Protein AF-A0A3D0XQT3-F1 (afdb_monomer_lite)

Secondary structure (DSSP, 8-state):
------S----TTPPPP--HHHHHHHTT--HHHHHHHHHHS-HHHHHHHHHHHHHHHHHHHHHHHHHHHHHHHHHHHHHHH-

Sequence (82 aa):
MATLQPTYRLLIGVPGRSNAFAISRRLGMEESVVKYAESLVSNENSRFENVVGQLEESRRALEDEREDARRSQAEARRVLED

Radius of gyration: 20.81 Å; chains: 1; bounding box: 46×46×52 Å

pLDDT: mean 86.91, std 9.38, range [49.22, 98.06]

Foldseek 3Di:
DDDPDDPDDDDPPQDDADCPLVVCVVVPNDPVVSVVVVVVDDPVSVVVSVVSVVVVVVVVVVVVVVVVVVVVVVVVVVVVVD

Structure (mmCIF, N/CA/C/O backbone):
data_AF-A0A3D0XQT3-F1
#
_entry.id   AF-A0A3D0XQT3-F1
#
loop_
_atom_site.group_PDB
_atom_site.id
_atom_site.type_symbol
_atom_site.label_atom_id
_atom_site.label_alt_id
_atom_site.label_comp_id
_atom_site.label_asym_id
_atom_site.label_entity_id
_atom_site.label_seq_id
_atom_site.pdbx_PDB_ins_code
_atom_site.Cartn_x
_atom_site.Cartn_y
_atom_site.Cartn_z
_atom_site.occupancy
_atom_site.B_iso_or_equiv
_atom_site.auth_seq_id
_atom_site.auth_comp_id
_atom_site.auth_asym_id
_atom_site.auth_atom_id
_atom_site.pdbx_PDB_model_num
ATOM 1 N N . MET A 1 1 ? 9.056 -35.340 1.452 1.00 49.22 1 MET A N 1
ATOM 2 C CA . MET A 1 1 ? 8.585 -34.376 2.468 1.00 49.22 1 MET A CA 1
ATOM 3 C C . MET A 1 1 ? 8.559 -33.004 1.822 1.00 49.22 1 MET A C 1
ATOM 5 O O . MET A 1 1 ? 9.601 -32.575 1.348 1.00 49.22 1 MET A O 1
ATOM 9 N N . ALA A 1 2 ? 7.392 -32.368 1.718 1.00 65.25 2 ALA A N 1
ATOM 10 C CA . ALA A 1 2 ? 7.309 -30.988 1.246 1.00 65.25 2 ALA A CA 1
ATOM 11 C C . ALA A 1 2 ? 7.813 -30.078 2.372 1.00 65.25 2 ALA A C 1
ATOM 13 O O . ALA A 1 2 ? 7.266 -30.099 3.475 1.00 65.25 2 ALA A O 1
ATOM 14 N N . THR A 1 3 ? 8.901 -29.353 2.136 1.00 71.81 3 THR A N 1
ATOM 15 C CA . THR A 1 3 ? 9.409 -28.368 3.088 1.00 71.81 3 THR A CA 1
ATOM 16 C C . THR A 1 3 ? 8.435 -27.192 3.136 1.00 71.81 3 THR A C 1
ATOM 18 O O . THR A 1 3 ? 8.000 -26.692 2.100 1.00 71.81 3 THR A O 1
ATOM 21 N N . LEU A 1 4 ? 8.058 -26.754 4.340 1.00 78.88 4 LEU A N 1
ATOM 22 C CA . LEU A 1 4 ? 7.279 -25.531 4.523 1.00 78.88 4 LEU A CA 1
ATOM 23 C C . LEU A 1 4 ? 8.174 -24.344 4.155 1.00 78.88 4 LEU A C 1
ATOM 25 O O . LEU A 1 4 ? 8.967 -23.872 4.968 1.00 78.88 4 LEU A O 1
ATOM 29 N N . GLN A 1 5 ? 8.093 -23.910 2.902 1.00 80.88 5 GLN A N 1
ATOM 30 C CA . GLN A 1 5 ? 8.782 -22.720 2.427 1.00 80.88 5 GLN A CA 1
ATOM 31 C C . GLN A 1 5 ? 7.915 -21.485 2.720 1.00 80.88 5 GLN A C 1
ATOM 33 O O . GLN A 1 5 ? 6.693 -21.550 2.552 1.00 80.88 5 GLN A O 1
ATOM 38 N N . PRO A 1 6 ? 8.502 -20.353 3.150 1.00 83.00 6 PRO A N 1
ATOM 39 C CA . PRO A 1 6 ? 7.745 -19.125 3.350 1.00 83.00 6 PRO A CA 1
ATOM 40 C C . PRO A 1 6 ? 7.045 -18.710 2.054 1.00 83.00 6 PRO A C 1
ATOM 42 O O . PRO A 1 6 ? 7.682 -18.575 1.011 1.00 83.00 6 PRO A O 1
ATOM 45 N N . THR A 1 7 ? 5.739 -18.456 2.122 1.00 86.69 7 THR A N 1
ATOM 46 C CA . THR A 1 7 ? 4.962 -17.896 1.001 1.00 86.69 7 THR A CA 1
ATOM 47 C C . THR A 1 7 ? 5.014 -16.367 0.967 1.00 86.69 7 THR A C 1
ATOM 49 O O . THR A 1 7 ? 4.272 -15.736 0.219 1.00 86.69 7 THR A O 1
ATOM 52 N N . TYR A 1 8 ? 5.846 -15.755 1.812 1.00 84.56 8 TYR A N 1
ATOM 53 C CA . TYR A 1 8 ? 5.996 -14.311 1.938 1.00 84.56 8 TYR A CA 1
ATOM 54 C C . TYR A 1 8 ? 7.424 -13.876 1.600 1.00 84.56 8 TYR A C 1
ATOM 56 O O . TYR A 1 8 ? 8.382 -14.633 1.754 1.00 84.56 8 TYR A O 1
ATOM 64 N N . ARG A 1 9 ? 7.559 -12.624 1.157 1.00 81.94 9 ARG A N 1
ATOM 65 C CA . ARG A 1 9 ? 8.841 -11.972 0.874 1.00 81.94 9 ARG A CA 1
ATOM 66 C C . ARG A 1 9 ? 9.031 -10.809 1.844 1.00 81.94 9 ARG A C 1
ATOM 68 O O . ARG A 1 9 ? 8.149 -9.963 1.954 1.00 81.94 9 ARG A O 1
ATOM 75 N N . LEU A 1 10 ? 10.170 -10.768 2.533 1.00 83.56 10 LEU A N 1
ATOM 76 C CA . LEU A 1 10 ? 10.546 -9.633 3.376 1.00 83.56 10 LEU A CA 1
ATOM 77 C C . LEU A 1 10 ? 11.150 -8.529 2.504 1.00 83.56 10 LEU A C 1
ATOM 79 O O . LEU A 1 10 ? 12.093 -8.780 1.756 1.00 83.56 10 LEU A O 1
ATOM 83 N N . LEU A 1 11 ? 10.614 -7.317 2.620 1.00 82.00 11 LEU A N 1
ATOM 84 C CA . LEU A 1 11 ? 11.131 -6.126 1.951 1.00 82.00 11 LEU A CA 1
ATOM 85 C C . LEU A 1 11 ? 11.723 -5.198 3.014 1.00 82.00 11 LEU A C 1
ATOM 87 O O . LEU A 1 11 ? 11.001 -4.679 3.860 1.00 82.00 11 LEU A O 1
ATOM 91 N N . ILE A 1 12 ? 13.044 -5.022 3.001 1.00 83.75 12 ILE A N 1
ATOM 92 C CA . ILE A 1 12 ? 13.747 -4.166 3.965 1.00 83.75 12 ILE A CA 1
ATOM 93 C C . ILE A 1 12 ? 13.718 -2.717 3.467 1.00 83.75 12 ILE A C 1
ATOM 95 O O . ILE A 1 12 ? 13.974 -2.456 2.294 1.00 83.75 12 ILE A O 1
ATOM 99 N N . GLY A 1 13 ? 13.419 -1.778 4.369 1.00 78.88 13 GLY A N 1
ATOM 100 C CA . GLY A 1 13 ? 13.366 -0.343 4.065 1.00 78.88 13 GLY A CA 1
ATOM 101 C C . GLY A 1 13 ? 12.057 0.125 3.422 1.00 78.88 13 GLY A C 1
ATOM 102 O O . GLY A 1 13 ? 11.958 1.287 3.043 1.00 78.88 13 GLY A O 1
ATOM 103 N N . VAL A 1 14 ? 11.065 -0.761 3.307 1.00 75.25 14 VAL A N 1
ATOM 104 C CA . VAL A 1 14 ? 9.697 -0.427 2.900 1.00 75.25 14 VAL A CA 1
ATOM 105 C C . VAL A 1 14 ? 8.837 -0.264 4.159 1.00 75.25 14 VAL A C 1
ATOM 107 O O . VAL A 1 14 ? 8.749 -1.216 4.943 1.00 75.25 14 VAL A O 1
ATOM 110 N N . PRO A 1 15 ? 8.212 0.904 4.394 1.00 75.6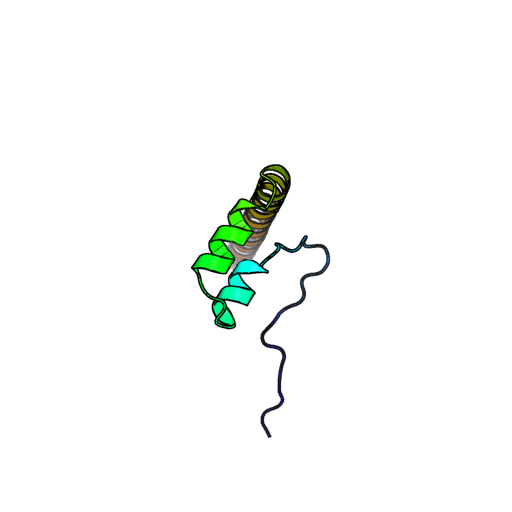9 15 PRO A N 1
ATOM 111 C CA . PRO A 1 15 ? 7.246 1.059 5.475 1.00 75.69 15 PRO A CA 1
ATOM 112 C C . PRO A 1 15 ? 6.049 0.121 5.259 1.00 75.69 15 PRO A C 1
ATOM 114 O O . PRO A 1 15 ? 5.469 0.043 4.176 1.00 75.69 15 PRO A O 1
ATOM 117 N N . GLY A 1 16 ? 5.698 -0.638 6.297 1.00 74.50 16 GLY A N 1
ATOM 118 C CA . GLY A 1 16 ? 4.557 -1.550 6.259 1.00 74.50 16 GLY A CA 1
ATOM 119 C C . GLY A 1 16 ? 3.231 -0.804 6.394 1.00 74.50 16 GLY A C 1
ATOM 120 O O . GLY A 1 16 ? 3.169 0.218 7.067 1.00 74.50 16 GLY A O 1
ATOM 121 N N . ARG A 1 17 ? 2.165 -1.355 5.799 1.00 75.50 17 ARG A N 1
ATOM 122 C CA . ARG A 1 17 ? 0.785 -0.918 6.060 1.00 75.50 17 ARG A CA 1
ATOM 123 C C . ARG A 1 17 ? 0.135 -1.775 7.138 1.00 75.50 17 ARG A C 1
ATOM 125 O O . ARG A 1 17 ? 0.301 -3.002 7.137 1.00 75.50 17 ARG A O 1
ATOM 132 N N . SER A 1 18 ? -0.637 -1.151 8.023 1.00 82.12 18 SER A N 1
ATOM 133 C CA . SER A 1 18 ? -1.374 -1.879 9.062 1.00 82.12 18 SER A CA 1
ATOM 134 C C . SER A 1 18 ? -2.561 -2.651 8.469 1.00 82.12 18 SER A C 1
ATOM 136 O O . SER A 1 18 ? -3.556 -2.073 8.045 1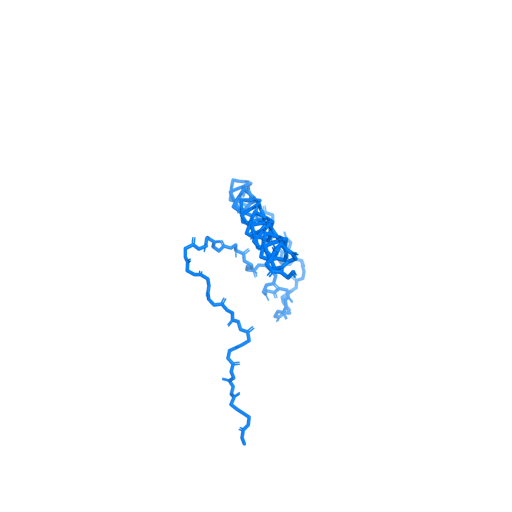.00 82.12 18 SER A O 1
ATOM 138 N N . ASN A 1 19 ? -2.478 -3.985 8.458 1.00 85.44 19 ASN A N 1
ATOM 139 C CA . ASN A 1 19 ? -3.519 -4.875 7.918 1.00 85.44 19 ASN A CA 1
ATOM 140 C C . ASN A 1 19 ? -4.398 -5.530 9.001 1.00 85.44 19 ASN A C 1
ATOM 142 O O . ASN A 1 19 ? -5.071 -6.525 8.727 1.00 85.44 19 ASN A O 1
ATOM 146 N N . ALA A 1 20 ? -4.394 -5.008 10.232 1.00 89.69 20 ALA A N 1
ATOM 147 C CA . ALA A 1 20 ? -5.031 -5.649 11.385 1.00 89.69 20 ALA A CA 1
ATOM 148 C C . ALA A 1 20 ? -6.503 -6.028 11.132 1.00 89.69 20 ALA A C 1
ATOM 150 O O . ALA A 1 20 ? -6.883 -7.175 11.350 1.00 89.69 20 ALA A O 1
ATOM 151 N N . PHE A 1 21 ? -7.312 -5.122 10.571 1.00 92.00 21 PHE A N 1
ATOM 152 C CA . PHE A 1 21 ? -8.725 -5.398 10.281 1.00 92.00 21 PHE A CA 1
ATOM 153 C C . PHE A 1 21 ? -8.934 -6.473 9.209 1.00 92.00 21 PHE A C 1
ATOM 155 O O . PHE A 1 21 ? -9.809 -7.325 9.349 1.00 92.00 21 PHE A O 1
ATOM 162 N N . ALA A 1 22 ? -8.109 -6.487 8.158 1.00 90.62 22 ALA A N 1
ATOM 163 C CA . ALA A 1 22 ? -8.179 -7.518 7.123 1.00 90.62 22 ALA A CA 1
ATOM 164 C C . ALA A 1 22 ? -7.820 -8.906 7.679 1.00 90.62 22 ALA A C 1
ATOM 166 O O . ALA A 1 22 ? -8.460 -9.898 7.328 1.00 90.62 22 ALA A O 1
ATOM 167 N N . ILE A 1 23 ? -6.830 -8.968 8.577 1.00 93.19 23 ILE A N 1
ATOM 168 C CA . ILE A 1 23 ? -6.444 -10.199 9.275 1.00 93.19 23 ILE A CA 1
ATOM 169 C C . ILE A 1 23 ? -7.582 -10.661 10.189 1.00 93.19 23 ILE A C 1
ATOM 171 O O . ILE A 1 23 ? -7.987 -11.817 10.096 1.00 93.19 23 ILE A O 1
ATOM 175 N N . SER A 1 24 ? -8.147 -9.767 11.004 1.00 95.94 24 SER A N 1
ATOM 176 C CA . SER A 1 24 ? -9.268 -10.089 11.896 1.00 95.94 24 SER A CA 1
ATOM 177 C C . SER A 1 24 ? -10.476 -10.640 11.136 1.00 95.94 24 SER A C 1
ATOM 179 O O . SER A 1 24 ? -11.008 -11.679 11.524 1.00 95.94 24 SER A O 1
ATOM 181 N N . ARG A 1 25 ? -10.858 -10.019 10.007 1.00 95.88 25 ARG A N 1
ATOM 182 C CA . ARG A 1 25 ? -11.920 -10.539 9.122 1.00 95.88 25 ARG A CA 1
ATOM 183 C C . ARG A 1 25 ? -11.594 -11.940 8.608 1.00 95.88 25 ARG A C 1
ATOM 185 O O . ARG A 1 25 ? -12.424 -12.839 8.692 1.00 95.88 25 ARG A O 1
ATOM 192 N N . ARG A 1 26 ? -10.367 -12.155 8.123 1.00 95.56 26 ARG A N 1
ATOM 193 C CA . ARG A 1 26 ? -9.921 -13.464 7.616 1.00 95.56 26 ARG A CA 1
ATOM 194 C C . ARG A 1 26 ? -9.925 -14.552 8.694 1.00 95.56 26 ARG A C 1
ATOM 196 O O . ARG A 1 26 ? -10.134 -15.716 8.368 1.00 95.56 26 ARG A O 1
ATOM 203 N N . LEU A 1 27 ? -9.688 -14.183 9.950 1.00 96.88 27 LEU A N 1
ATOM 204 C CA . LEU A 1 27 ? -9.730 -15.089 11.099 1.00 96.88 27 LEU A CA 1
ATOM 205 C C . LEU A 1 27 ? -11.154 -15.339 11.631 1.00 96.88 27 LEU A C 1
ATOM 207 O O . LEU A 1 27 ? -11.310 -16.107 12.575 1.00 96.88 27 LEU A O 1
ATOM 211 N N . GLY A 1 28 ? -12.182 -14.736 11.024 1.00 96.69 28 GLY A N 1
ATOM 212 C CA . GLY A 1 28 ? -13.585 -14.973 11.368 1.00 96.69 28 GLY A CA 1
ATOM 213 C C . GLY A 1 28 ? -14.160 -14.017 12.412 1.00 96.69 28 GLY A C 1
ATOM 214 O O . GLY A 1 28 ? -15.187 -14.326 13.010 1.00 96.69 28 GLY A O 1
ATOM 215 N N . MET A 1 29 ? -13.524 -12.866 12.651 1.00 96.75 29 MET A N 1
ATOM 216 C CA . MET A 1 29 ? -14.111 -11.828 13.500 1.00 96.75 29 MET A CA 1
ATOM 217 C C . MET A 1 29 ? -15.392 -11.274 12.867 1.00 96.75 29 MET A C 1
ATOM 219 O O . MET A 1 29 ? -15.443 -11.035 11.661 1.00 96.75 29 MET A O 1
ATOM 223 N N . GLU A 1 30 ? -16.414 -11.052 13.693 1.00 98.06 30 GLU A N 1
ATOM 224 C CA . GLU A 1 30 ? -17.698 -10.523 13.242 1.00 98.06 30 GLU A CA 1
ATOM 225 C C . GLU A 1 30 ? -17.543 -9.132 12.607 1.00 98.06 30 GLU A C 1
ATOM 227 O O . GLU A 1 30 ? -16.904 -8.238 13.166 1.00 98.06 30 GLU A O 1
ATOM 232 N N . GLU A 1 31 ? -18.168 -8.934 11.445 1.00 96.44 31 GLU A N 1
ATOM 233 C CA . GLU A 1 31 ? -18.052 -7.696 10.666 1.00 96.44 31 GLU A CA 1
ATOM 234 C C . GLU A 1 31 ? -18.534 -6.459 11.444 1.00 96.44 31 GLU A C 1
ATOM 236 O O . GLU A 1 31 ? -17.988 -5.370 11.285 1.00 96.44 31 GLU A O 1
ATOM 241 N N . SER A 1 32 ? -19.533 -6.618 12.317 1.00 97.00 32 SER A N 1
ATOM 242 C CA . SER A 1 32 ? -20.051 -5.540 13.170 1.00 97.00 32 SER A CA 1
ATOM 243 C C . SER A 1 32 ? -18.985 -5.019 14.145 1.00 97.00 32 SER A C 1
ATOM 245 O O . SER A 1 32 ? -18.810 -3.807 14.283 1.00 97.00 32 SER A O 1
ATOM 247 N N . VAL A 1 33 ? -18.218 -5.928 14.757 1.00 96.12 33 VAL A N 1
ATOM 248 C CA . VAL A 1 33 ? -17.113 -5.620 15.674 1.00 96.12 33 VAL A CA 1
ATOM 249 C C . VAL A 1 33 ? -15.987 -4.921 14.925 1.00 96.12 33 VAL A C 1
ATOM 251 O O . VAL A 1 33 ? -15.469 -3.910 15.400 1.00 96.12 33 VAL A O 1
ATOM 254 N N . VAL A 1 34 ? -15.638 -5.420 13.735 1.00 94.81 34 VAL A N 1
ATOM 255 C CA . VAL A 1 34 ? -14.595 -4.812 12.899 1.00 94.81 34 VAL A CA 1
ATOM 256 C C . VAL A 1 34 ? -14.981 -3.389 12.499 1.00 94.81 34 VAL A C 1
ATOM 258 O O . VAL A 1 34 ? -14.182 -2.477 12.696 1.00 94.81 34 VAL A O 1
ATOM 261 N N . LYS A 1 35 ? -16.214 -3.167 12.030 1.00 92.94 35 LYS A N 1
ATOM 262 C CA . LYS A 1 35 ? -16.705 -1.829 11.657 1.00 92.94 35 LYS A CA 1
ATOM 263 C C . LYS A 1 35 ? -16.756 -0.864 12.834 1.00 92.94 35 LYS A C 1
ATOM 265 O O . LYS A 1 35 ? -16.409 0.307 12.687 1.00 92.94 35 LYS A O 1
ATOM 270 N N . TYR A 1 36 ? -17.176 -1.341 14.004 1.00 94.06 36 TYR A N 1
ATOM 271 C CA . TYR A 1 36 ? -17.151 -0.522 15.210 1.00 94.06 36 TYR A CA 1
ATOM 272 C C . TYR A 1 36 ? -15.717 -0.110 15.555 1.00 94.06 36 TYR A C 1
ATOM 274 O O . TYR A 1 36 ? -15.455 1.072 15.758 1.00 94.06 36 TYR A O 1
ATOM 282 N N . ALA A 1 37 ? -14.769 -1.048 15.530 1.00 91.75 37 ALA A N 1
ATOM 283 C CA . ALA A 1 37 ? -13.366 -0.748 15.786 1.00 91.75 37 ALA A CA 1
ATOM 284 C C . ALA A 1 37 ? -12.762 0.202 14.736 1.00 91.75 37 ALA A C 1
ATOM 286 O O . ALA A 1 37 ? -12.031 1.116 15.108 1.00 91.75 37 ALA A O 1
ATOM 287 N N . GLU A 1 38 ? -13.103 0.047 13.452 1.00 88.88 38 GLU A N 1
ATOM 288 C CA . GLU A 1 38 ? -12.710 0.980 12.384 1.00 88.88 38 GLU A CA 1
ATOM 289 C C . GLU A 1 38 ? -13.193 2.410 12.675 1.00 88.88 38 GLU A C 1
ATOM 291 O O . GLU A 1 38 ? -12.442 3.359 12.463 1.00 88.88 38 GLU A O 1
ATOM 296 N N . SER A 1 39 ? -14.398 2.575 13.237 1.00 88.81 39 SER A N 1
ATOM 297 C CA . SER A 1 39 ? -14.930 3.897 13.606 1.00 88.81 39 SER A CA 1
ATOM 298 C C . SER A 1 39 ? -14.193 4.575 14.771 1.00 88.81 39 SER A C 1
ATOM 300 O O . SER A 1 39 ? -14.277 5.793 14.923 1.00 88.81 39 SER A O 1
ATOM 302 N N . LEU A 1 40 ? -13.465 3.802 15.583 1.00 89.25 40 LEU A N 1
ATOM 303 C CA . LEU A 1 40 ? -12.689 4.307 16.720 1.00 89.25 40 LEU A CA 1
ATOM 304 C C . LEU A 1 40 ? -11.278 4.760 16.321 1.00 89.25 40 LEU A C 1
ATOM 306 O O . LEU A 1 40 ? -10.597 5.415 17.112 1.00 89.25 40 LEU A O 1
ATOM 310 N N . VAL A 1 41 ? -10.810 4.405 15.122 1.00 85.31 41 VAL A N 1
ATOM 311 C CA . VAL A 1 41 ? -9.475 4.786 14.648 1.00 85.31 41 VAL A CA 1
ATOM 312 C C . VAL A 1 41 ? -9.484 6.247 14.198 1.00 85.31 41 VAL A C 1
ATOM 314 O O . VAL A 1 41 ? -10.370 6.689 13.470 1.00 85.31 41 VAL A O 1
ATOM 317 N N . SER A 1 42 ? -8.478 7.017 14.625 1.00 75.75 42 SER A N 1
ATOM 318 C CA . SER A 1 42 ? -8.366 8.433 14.272 1.00 75.75 42 SER A CA 1
ATOM 319 C C . SER A 1 42 ? -8.182 8.633 12.760 1.00 75.75 42 SER A C 1
ATOM 321 O O . SER A 1 42 ? -7.451 7.903 12.086 1.00 75.75 42 SER A O 1
ATOM 323 N N . ASN A 1 43 ? -8.795 9.694 12.227 1.00 74.62 43 ASN A N 1
ATOM 324 C CA . ASN A 1 43 ? -8.615 10.112 10.830 1.00 74.62 43 ASN A CA 1
ATOM 325 C C . ASN A 1 43 ? -7.163 10.498 10.488 1.00 74.62 43 ASN A C 1
ATOM 327 O O . ASN A 1 43 ? -6.791 10.551 9.319 1.00 74.62 43 ASN A O 1
ATOM 331 N N . GLU A 1 44 ? -6.341 10.806 11.489 1.00 73.50 44 GLU A N 1
ATOM 332 C CA . GLU A 1 44 ? -4.933 11.143 11.289 1.00 73.50 44 GLU A CA 1
ATOM 333 C C . GLU A 1 44 ? -4.102 9.901 10.947 1.00 73.50 44 GLU A C 1
ATOM 335 O O . GLU A 1 44 ? -3.362 9.912 9.961 1.00 73.50 44 GLU A O 1
ATOM 340 N N . ASN A 1 45 ? -4.314 8.793 11.668 1.00 75.56 45 ASN A N 1
ATOM 341 C CA . ASN A 1 45 ? -3.658 7.523 11.362 1.00 75.56 45 ASN A CA 1
ATOM 342 C C . ASN A 1 45 ? -4.045 7.017 9.968 1.00 75.56 45 ASN A C 1
ATOM 344 O O . ASN A 1 45 ? -3.181 6.573 9.214 1.00 75.56 45 ASN A O 1
ATOM 348 N N . SER A 1 46 ? -5.323 7.123 9.587 1.00 77.38 46 SER A N 1
ATOM 349 C CA . SER A 1 46 ? -5.769 6.676 8.261 1.00 77.38 46 SER A CA 1
ATOM 350 C C . SER A 1 46 ? -5.167 7.512 7.126 1.00 77.38 46 SER A C 1
ATOM 352 O O . SER A 1 46 ? -4.797 6.967 6.086 1.00 77.38 46 SER A O 1
ATOM 354 N N . ARG A 1 47 ? -5.005 8.829 7.316 1.00 81.12 47 ARG A N 1
ATOM 355 C CA . ARG A 1 47 ? -4.325 9.700 6.342 1.00 81.12 47 ARG A CA 1
ATOM 356 C C . ARG A 1 47 ? -2.854 9.346 6.181 1.00 81.12 47 ARG A C 1
ATOM 358 O O . ARG A 1 47 ? -2.388 9.279 5.046 1.00 81.12 47 ARG A O 1
ATOM 365 N N . PHE A 1 48 ? -2.142 9.104 7.279 1.00 82.44 48 PHE A N 1
ATOM 366 C CA . PHE A 1 48 ? -0.734 8.717 7.223 1.00 82.44 48 PHE A CA 1
ATOM 367 C C . PHE A 1 48 ? -0.5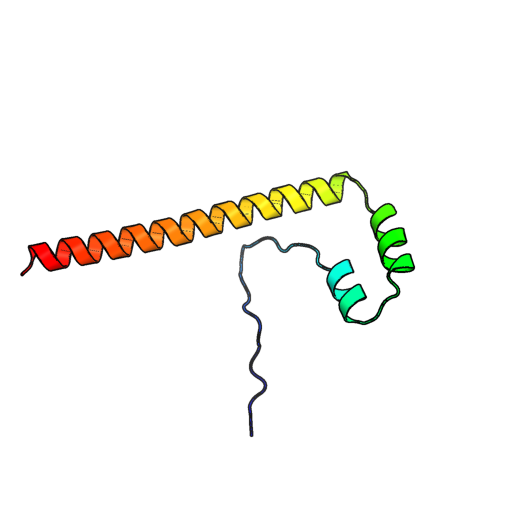39 7.405 6.448 1.00 82.44 48 PHE A C 1
ATOM 369 O O . PHE A 1 48 ? 0.251 7.359 5.506 1.00 82.44 48 PHE A O 1
ATOM 376 N N . GLU A 1 49 ? -1.325 6.373 6.768 1.00 82.62 49 GLU A N 1
ATOM 377 C CA . GLU A 1 49 ? -1.289 5.082 6.065 1.00 82.62 49 GLU A CA 1
ATOM 378 C C . GLU A 1 49 ? -1.595 5.222 4.564 1.00 82.62 49 GLU A C 1
ATOM 380 O O . GLU A 1 49 ? -0.961 4.567 3.734 1.00 82.62 49 GLU A O 1
ATOM 385 N N . ASN A 1 50 ? -2.529 6.107 4.193 1.00 84.56 50 ASN A N 1
ATOM 386 C CA . ASN A 1 50 ? -2.837 6.388 2.789 1.00 84.56 50 ASN A CA 1
ATOM 387 C C . ASN A 1 50 ? -1.659 7.039 2.053 1.00 84.56 50 ASN A C 1
ATOM 389 O O . ASN A 1 50 ? -1.326 6.607 0.951 1.00 84.56 50 ASN A O 1
ATOM 393 N N . VAL A 1 51 ? -1.003 8.036 2.657 1.00 87.19 51 VAL A N 1
ATOM 394 C CA . VAL A 1 51 ? 0.170 8.698 2.056 1.00 87.19 51 VAL A CA 1
ATOM 395 C C . VAL A 1 51 ? 1.317 7.704 1.870 1.00 87.19 51 VAL A C 1
ATOM 397 O O . VAL A 1 51 ? 1.924 7.656 0.800 1.00 87.19 51 VAL A O 1
ATOM 400 N N . VAL A 1 52 ? 1.579 6.864 2.875 1.00 86.06 52 VAL A N 1
ATOM 401 C CA . VAL A 1 52 ? 2.581 5.792 2.778 1.00 86.06 52 VAL A CA 1
ATOM 402 C C . VAL A 1 52 ? 2.223 4.812 1.656 1.00 86.06 52 VAL A C 1
ATOM 404 O O . VAL A 1 52 ? 3.085 4.445 0.860 1.00 86.06 52 VAL A O 1
ATOM 407 N N . GLY A 1 53 ? 0.947 4.428 1.547 1.00 85.12 53 GLY A N 1
ATOM 408 C CA . GLY A 1 53 ? 0.461 3.553 0.481 1.00 85.12 53 GLY A CA 1
ATOM 409 C C . GLY A 1 53 ? 0.684 4.124 -0.922 1.00 85.12 53 GLY A C 1
ATOM 410 O O . GLY A 1 53 ? 1.183 3.410 -1.790 1.00 85.12 53 GLY A O 1
ATOM 411 N N . GLN A 1 54 ? 0.374 5.405 -1.127 1.00 88.38 54 GLN A N 1
ATOM 412 C CA . GLN A 1 54 ? 0.587 6.085 -2.410 1.00 88.38 54 GLN A CA 1
ATOM 413 C C . GLN A 1 54 ? 2.072 6.200 -2.771 1.00 88.38 54 GLN A C 1
ATOM 415 O O . GLN A 1 54 ? 2.444 6.036 -3.933 1.00 88.38 54 GLN A O 1
ATOM 420 N N . LEU A 1 55 ? 2.935 6.458 -1.783 1.00 87.88 55 LEU A N 1
ATOM 421 C CA . LEU A 1 55 ? 4.376 6.534 -2.008 1.00 87.88 55 LEU A CA 1
ATOM 422 C C . LEU A 1 55 ? 4.950 5.182 -2.452 1.00 87.88 55 LEU A C 1
ATOM 424 O O . LEU A 1 55 ? 5.751 5.130 -3.383 1.00 87.88 55 LEU A O 1
ATOM 428 N N . GLU A 1 56 ? 4.512 4.092 -1.821 1.00 85.12 56 GLU A N 1
ATOM 429 C CA . GLU A 1 56 ? 4.912 2.733 -2.198 1.00 85.12 56 GLU A CA 1
ATOM 430 C C . GLU A 1 56 ? 4.422 2.339 -3.596 1.00 85.12 56 GLU A C 1
ATOM 432 O O . GLU A 1 56 ? 5.165 1.718 -4.356 1.00 85.12 56 GLU A O 1
ATOM 437 N N . GLU A 1 57 ? 3.196 2.713 -3.961 1.00 87.75 57 GLU A N 1
ATOM 438 C CA . GLU A 1 57 ? 2.660 2.482 -5.307 1.00 87.75 57 GLU A CA 1
ATOM 439 C C . GLU A 1 57 ? 3.469 3.237 -6.370 1.00 87.75 57 GLU A C 1
ATOM 441 O O . GLU A 1 57 ? 3.906 2.641 -7.354 1.00 87.75 57 GLU A O 1
ATOM 446 N N . SER A 1 58 ? 3.759 4.517 -6.118 1.00 90.88 58 SER A N 1
ATOM 447 C CA . SER A 1 58 ? 4.599 5.342 -6.992 1.00 90.88 58 SER A CA 1
ATOM 448 C C . SER A 1 58 ? 6.011 4.769 -7.139 1.00 90.88 58 SER A C 1
ATOM 450 O O . SER A 1 58 ? 6.526 4.635 -8.249 1.00 90.88 58 SER A O 1
ATOM 452 N N . ARG A 1 59 ? 6.626 4.342 -6.028 1.00 88.69 59 ARG A N 1
ATOM 453 C CA . ARG A 1 59 ? 7.941 3.696 -6.047 1.00 88.69 59 ARG A CA 1
ATOM 454 C C . ARG A 1 59 ? 7.949 2.442 -6.923 1.00 88.69 59 ARG A C 1
ATOM 456 O O . ARG A 1 59 ? 8.884 2.273 -7.701 1.00 88.69 59 ARG A O 1
ATOM 463 N N . ARG A 1 60 ? 6.947 1.567 -6.791 1.00 88.69 60 ARG A N 1
ATOM 464 C CA . ARG A 1 60 ? 6.859 0.337 -7.597 1.00 88.69 60 ARG A CA 1
ATOM 465 C C . ARG A 1 60 ? 6.707 0.646 -9.079 1.00 88.69 60 ARG A C 1
ATOM 467 O O . ARG A 1 60 ? 7.447 0.084 -9.873 1.00 88.69 60 ARG A O 1
ATOM 474 N N . ALA A 1 61 ? 5.831 1.588 -9.428 1.00 93.31 61 ALA A N 1
ATOM 475 C CA . ALA A 1 61 ? 5.656 2.013 -10.814 1.00 93.31 61 ALA A CA 1
ATOM 476 C C . ALA A 1 61 ? 6.972 2.525 -11.429 1.00 93.31 61 ALA A C 1
ATOM 478 O O . ALA A 1 61 ? 7.312 2.161 -12.551 1.00 93.31 61 ALA A O 1
ATOM 479 N N . LEU A 1 62 ? 7.752 3.304 -10.670 1.00 94.31 62 LEU A N 1
ATOM 480 C CA . LEU A 1 62 ? 9.072 3.775 -11.103 1.00 94.31 62 LEU A CA 1
ATOM 481 C C . LEU A 1 62 ? 10.102 2.644 -11.232 1.00 94.31 62 LEU A C 1
ATOM 483 O O . LEU A 1 62 ? 10.960 2.687 -12.115 1.00 94.31 62 LEU A O 1
ATOM 487 N N . GLU A 1 63 ? 10.072 1.654 -10.337 1.00 92.81 63 GLU A N 1
ATOM 488 C CA . GLU A 1 63 ? 10.949 0.482 -10.429 1.00 92.81 63 GLU A CA 1
ATOM 489 C C . GLU A 1 63 ? 10.640 -0.341 -11.691 1.00 92.81 63 GLU A C 1
ATOM 491 O O . GLU A 1 63 ? 11.583 -0.681 -12.415 1.00 92.81 63 GLU A O 1
ATOM 496 N N . ASP A 1 64 ? 9.356 -0.563 -11.991 1.00 94.81 64 ASP A N 1
ATOM 497 C CA . ASP A 1 64 ? 8.884 -1.275 -13.185 1.00 94.81 64 ASP A CA 1
ATOM 498 C C . ASP A 1 64 ? 9.265 -0.523 -14.473 1.00 94.81 64 ASP A C 1
ATOM 500 O O . ASP A 1 64 ? 9.894 -1.091 -15.368 1.00 94.81 64 ASP A O 1
ATOM 504 N N . GLU A 1 65 ? 8.997 0.785 -14.540 1.00 96.50 65 GLU A N 1
ATOM 505 C CA . GLU A 1 65 ? 9.352 1.620 -15.698 1.00 96.50 65 GLU A CA 1
ATOM 506 C C . GLU A 1 65 ? 10.869 1.626 -15.951 1.00 96.50 65 GLU A C 1
ATOM 508 O O . GLU A 1 65 ? 11.341 1.562 -17.091 1.00 96.50 65 GLU A O 1
ATOM 513 N N . ARG A 1 66 ? 11.671 1.654 -14.881 1.00 96.25 66 ARG A N 1
ATOM 514 C CA . ARG A 1 66 ? 13.131 1.595 -14.999 1.00 96.25 66 ARG A CA 1
ATOM 515 C C . ARG A 1 66 ? 13.606 0.233 -15.502 1.00 96.25 66 ARG A C 1
ATOM 517 O O . ARG A 1 66 ? 14.625 0.171 -16.195 1.00 96.25 66 ARG A O 1
ATOM 524 N N . GLU A 1 67 ? 12.936 -0.852 -15.127 1.00 96.38 67 GLU A N 1
ATOM 525 C CA . GLU A 1 67 ? 13.230 -2.182 -15.661 1.00 96.38 67 GLU A CA 1
ATOM 526 C C . GLU A 1 67 ? 12.890 -2.262 -17.154 1.00 96.38 67 GLU A C 1
ATOM 528 O O . GLU A 1 67 ? 13.733 -2.695 -17.945 1.00 96.38 67 GLU A O 1
ATOM 533 N N . ASP A 1 68 ? 11.731 -1.743 -17.554 1.00 96.44 68 ASP A N 1
ATOM 534 C CA . ASP A 1 68 ? 11.311 -1.655 -18.956 1.00 96.44 68 ASP A CA 1
ATOM 535 C C . ASP A 1 68 ? 12.308 -0.869 -19.805 1.00 96.44 68 ASP A C 1
ATOM 537 O O . ASP A 1 68 ? 12.786 -1.365 -20.828 1.00 96.44 68 ASP A O 1
ATOM 541 N N . ALA A 1 69 ? 12.706 0.318 -19.343 1.00 96.00 69 ALA A N 1
ATOM 542 C CA . ALA A 1 69 ? 13.690 1.145 -20.033 1.00 96.00 69 ALA A CA 1
ATOM 543 C C . ALA A 1 69 ? 15.032 0.416 -20.220 1.00 96.00 69 ALA A C 1
ATOM 545 O O . ALA A 1 69 ? 15.647 0.501 -21.287 1.00 96.00 69 ALA A O 1
ATOM 546 N N . ARG A 1 70 ? 15.484 -0.340 -19.210 1.00 96.44 70 ARG A N 1
ATOM 547 C CA . ARG A 1 70 ? 16.716 -1.143 -19.300 1.00 96.44 70 ARG A CA 1
ATOM 548 C C . ARG A 1 70 ? 16.591 -2.272 -20.317 1.00 96.44 70 ARG A C 1
ATOM 550 O O . ARG A 1 70 ? 17.545 -2.504 -21.059 1.00 96.44 70 ARG A O 1
ATOM 557 N N . ARG A 1 71 ? 15.444 -2.958 -20.366 1.00 95.75 71 ARG A N 1
ATOM 558 C CA . ARG A 1 71 ? 15.192 -4.019 -21.356 1.00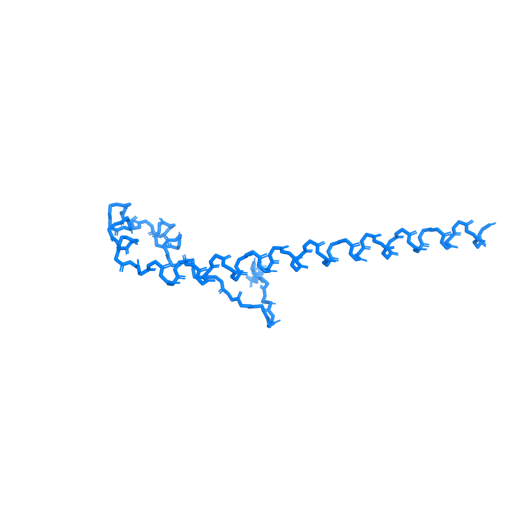 95.75 71 ARG A CA 1
ATOM 559 C C . ARG A 1 71 ? 15.220 -3.460 -22.774 1.00 95.75 71 ARG A C 1
ATOM 561 O O . ARG A 1 71 ? 15.968 -3.977 -23.600 1.00 95.75 71 ARG A O 1
ATOM 568 N N . SER A 1 72 ? 14.518 -2.355 -23.014 1.00 94.88 72 SER A N 1
ATOM 569 C CA . SER A 1 72 ? 14.487 -1.688 -24.320 1.00 94.88 72 SER A CA 1
ATOM 570 C C . SER A 1 72 ? 15.872 -1.205 -24.766 1.00 94.88 72 SER A C 1
ATOM 572 O O . SER A 1 72 ? 16.239 -1.368 -25.927 1.00 94.88 72 SER A O 1
ATOM 574 N N . GLN A 1 73 ? 16.685 -0.657 -23.853 1.00 94.75 73 GLN A N 1
ATOM 575 C CA . GLN A 1 73 ? 18.068 -0.274 -24.170 1.00 94.75 73 GLN A CA 1
ATOM 576 C C . GLN A 1 73 ? 18.946 -1.479 -24.524 1.00 94.75 73 GLN A C 1
ATOM 578 O O . GLN A 1 73 ? 19.747 -1.399 -25.456 1.00 94.75 73 GLN A O 1
ATOM 583 N N . ALA A 1 74 ? 18.811 -2.587 -23.791 1.00 94.75 74 ALA A N 1
ATOM 584 C CA . ALA A 1 74 ? 19.565 -3.803 -24.070 1.00 94.75 74 ALA A CA 1
ATOM 585 C C . ALA A 1 74 ? 19.196 -4.396 -25.438 1.00 94.75 74 ALA A C 1
ATOM 587 O O . ALA A 1 74 ? 20.085 -4.812 -26.178 1.00 94.75 74 ALA A O 1
ATOM 588 N N . GLU A 1 75 ? 17.911 -4.393 -25.793 1.00 93.81 75 GLU A N 1
ATOM 589 C CA . GLU A 1 75 ? 17.427 -4.860 -27.094 1.00 93.81 75 GLU A CA 1
ATOM 590 C C . GLU A 1 75 ? 17.914 -3.966 -28.239 1.00 93.81 75 GLU A C 1
ATOM 592 O O . GLU A 1 75 ? 18.512 -4.468 -29.189 1.00 93.81 75 GLU A O 1
ATOM 597 N N . ALA A 1 76 ? 17.764 -2.643 -28.112 1.00 92.81 76 ALA A N 1
ATOM 598 C CA . ALA A 1 76 ? 18.246 -1.689 -29.112 1.00 92.81 76 ALA A CA 1
ATOM 599 C C . ALA A 1 76 ? 19.755 -1.823 -29.356 1.00 92.81 76 ALA A C 1
ATOM 601 O O . ALA A 1 76 ? 20.212 -1.781 -30.497 1.00 92.81 76 ALA A O 1
ATOM 602 N N . ARG A 1 77 ? 20.533 -2.027 -28.286 1.00 90.94 77 ARG A N 1
ATOM 603 C CA . ARG A 1 77 ? 21.974 -2.255 -28.397 1.00 90.94 77 ARG A CA 1
ATOM 604 C C . ARG A 1 77 ? 22.298 -3.558 -29.128 1.00 90.94 77 ARG A C 1
ATOM 606 O O . A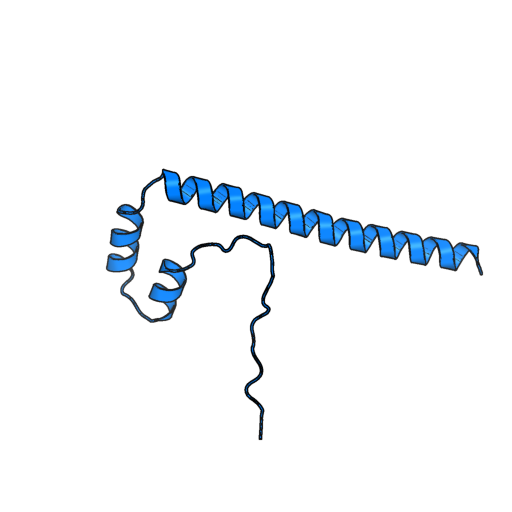RG A 1 77 ? 23.226 -3.576 -29.922 1.00 90.94 77 ARG A O 1
ATOM 613 N N . ARG A 1 78 ? 21.524 -4.617 -28.886 1.00 91.81 78 ARG A N 1
ATOM 614 C CA . ARG A 1 78 ? 21.708 -5.919 -29.535 1.00 91.81 78 ARG A CA 1
ATOM 615 C C . ARG A 1 78 ? 21.457 -5.844 -31.042 1.00 91.81 78 ARG A C 1
ATOM 617 O O . ARG A 1 78 ? 22.246 -6.381 -31.798 1.00 91.81 78 ARG A O 1
ATOM 624 N N . VAL A 1 79 ? 20.420 -5.115 -31.463 1.00 90.75 79 VAL A N 1
ATOM 625 C CA . VAL A 1 79 ? 20.102 -4.895 -32.888 1.00 90.75 79 VAL A CA 1
ATOM 626 C C . VAL A 1 79 ? 21.160 -4.044 -33.603 1.00 90.75 79 VAL A C 1
ATOM 628 O O . VAL A 1 79 ? 21.320 -4.173 -34.806 1.00 90.75 79 VAL A O 1
ATOM 631 N N . LEU A 1 80 ? 21.869 -3.162 -32.890 1.00 84.81 80 LEU A N 1
ATOM 632 C CA . LEU A 1 80 ? 22.953 -2.348 -33.461 1.00 84.81 80 LEU A CA 1
ATOM 633 C C . LEU A 1 80 ? 24.301 -3.086 -33.551 1.00 84.81 80 LEU A C 1
ATOM 635 O O . LEU A 1 80 ? 25.189 -2.612 -34.257 1.00 84.81 80 LEU A O 1
ATOM 639 N N . GLU A 1 81 ? 24.486 -4.166 -32.785 1.00 74.06 81 GLU A N 1
ATOM 640 C CA . GLU A 1 81 ? 25.712 -4.980 -32.776 1.00 74.06 81 GLU A CA 1
ATOM 641 C C . GLU A 1 81 ? 25.650 -6.170 -33.768 1.00 74.06 81 G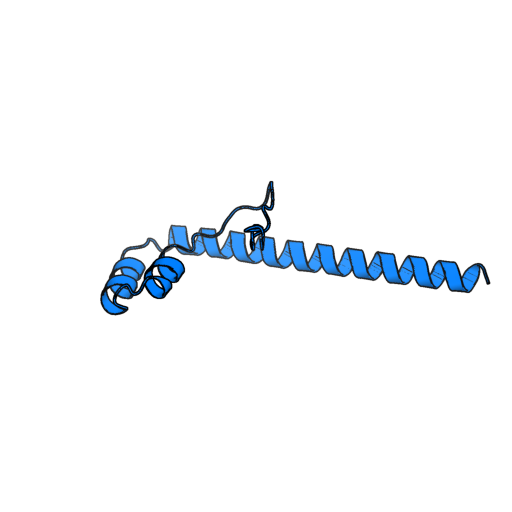LU A C 1
ATOM 643 O O . GLU A 1 81 ? 26.704 -6.737 -34.060 1.00 74.06 81 GLU A O 1
ATOM 648 N N . ASP A 1 82 ? 24.464 -6.498 -34.306 1.00 55.72 82 ASP A N 1
ATOM 649 C CA . ASP A 1 82 ? 24.222 -7.445 -35.420 1.00 55.72 82 ASP A CA 1
ATOM 650 C C . ASP A 1 82 ? 24.223 -6.736 -36.794 1.00 55.72 82 ASP A C 1
ATOM 652 O O . ASP A 1 82 ? 24.732 -7.337 -37.772 1.00 55.72 82 ASP A O 1
#